Protein AF-A0A0F6SEQ4-F1 (afdb_monomer_lite)

Structure (mmCIF, N/CA/C/O backbone):
data_AF-A0A0F6SEQ4-F1
#
_entry.id   AF-A0A0F6SEQ4-F1
#
loop_
_atom_site.group_PDB
_atom_site.id
_atom_site.type_symbol
_atom_site.label_atom_id
_atom_site.label_alt_id
_atom_site.label_comp_id
_atom_site.label_asym_id
_atom_site.label_entity_id
_atom_site.label_seq_id
_atom_site.pdbx_PDB_ins_code
_atom_site.Cartn_x
_atom_site.Cartn_y
_atom_site.Cartn_z
_atom_site.occupancy
_atom_site.B_iso_or_equiv
_atom_site.auth_seq_id
_atom_site.auth_comp_id
_atom_site.auth_asym_id
_atom_site.auth_atom_id
_atom_site.pdbx_PDB_model_num
ATOM 1 N N . MET A 1 1 ? -6.241 -11.658 9.297 1.00 74.38 1 MET A N 1
ATOM 2 C CA . MET A 1 1 ? -5.034 -10.873 8.954 1.00 74.38 1 MET A CA 1
ATOM 3 C C . MET A 1 1 ? -4.855 -9.812 10.017 1.00 74.38 1 MET A C 1
ATOM 5 O O . MET A 1 1 ? -5.855 -9.203 10.380 1.00 74.38 1 MET A O 1
ATOM 9 N N . SER A 1 2 ? -3.646 -9.646 10.553 1.00 95.12 2 SER A N 1
ATOM 10 C CA . SER A 1 2 ? -3.362 -8.580 11.524 1.00 95.12 2 SER A CA 1
ATOM 11 C C . SER A 1 2 ? -3.125 -7.239 10.823 1.00 95.12 2 SER A C 1
ATOM 13 O O . SER A 1 2 ? -2.807 -7.218 9.634 1.00 95.12 2 SER A O 1
ATOM 15 N N . GLU A 1 3 ? -3.229 -6.124 11.553 1.00 94.12 3 GLU A N 1
ATOM 16 C CA . GLU A 1 3 ? -2.869 -4.791 11.040 1.00 94.12 3 GLU A CA 1
ATOM 17 C C . GLU A 1 3 ? -1.439 -4.764 10.480 1.00 94.12 3 GLU A C 1
ATOM 19 O O . GLU A 1 3 ? -1.201 -4.249 9.389 1.00 94.12 3 GLU A O 1
ATOM 24 N N . LYS A 1 4 ? -0.499 -5.417 11.174 1.00 96.12 4 LYS A N 1
ATOM 25 C CA . LYS A 1 4 ? 0.886 -5.571 10.718 1.00 96.12 4 LYS A CA 1
ATOM 26 C C . LYS A 1 4 ? 0.951 -6.222 9.335 1.00 96.12 4 LYS A C 1
ATOM 28 O O . LYS A 1 4 ? 1.608 -5.688 8.452 1.00 96.12 4 LYS A O 1
ATOM 33 N N . ASP A 1 5 ? 0.235 -7.327 9.124 1.00 96.06 5 ASP A N 1
ATOM 34 C CA . ASP A 1 5 ? 0.255 -8.040 7.837 1.00 96.06 5 ASP A CA 1
ATOM 35 C C . ASP A 1 5 ? -0.372 -7.200 6.710 1.00 96.06 5 ASP A C 1
ATOM 37 O O . ASP A 1 5 ? 0.077 -7.251 5.563 1.00 96.06 5 ASP A O 1
ATOM 41 N N . LEU A 1 6 ? -1.394 -6.393 7.031 1.00 96.31 6 LEU A N 1
ATOM 42 C CA . LEU A 1 6 ? -1.985 -5.438 6.090 1.00 96.31 6 LEU A CA 1
ATOM 43 C C . LEU A 1 6 ? -0.956 -4.383 5.670 1.00 96.3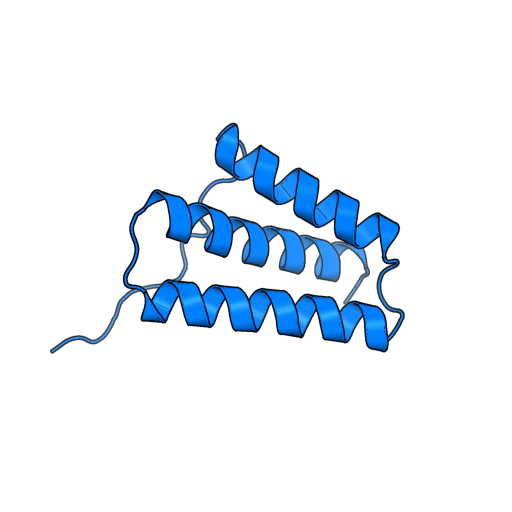1 6 LEU A C 1
ATOM 45 O O . LEU A 1 6 ? -0.804 -4.121 4.476 1.00 96.31 6 LEU A O 1
ATOM 49 N N . LEU A 1 7 ? -0.230 -3.817 6.637 1.00 96.75 7 LEU A N 1
ATOM 50 C CA . LEU A 1 7 ? 0.811 -2.815 6.407 1.00 96.75 7 LEU A CA 1
ATOM 51 C C . LEU A 1 7 ? 2.023 -3.390 5.669 1.00 96.75 7 LEU A C 1
ATOM 53 O O . LEU A 1 7 ? 2.554 -2.733 4.778 1.00 96.75 7 LEU A O 1
ATOM 57 N N . ASP A 1 8 ? 2.428 -4.623 5.967 1.00 95.69 8 ASP A N 1
ATOM 58 C CA . ASP A 1 8 ? 3.500 -5.317 5.245 1.00 95.69 8 ASP A CA 1
ATOM 59 C C . ASP A 1 8 ? 3.131 -5.489 3.765 1.00 95.69 8 ASP A C 1
ATOM 61 O O . ASP A 1 8 ? 3.956 -5.270 2.873 1.00 95.69 8 ASP A O 1
ATOM 65 N N . ARG A 1 9 ? 1.853 -5.772 3.478 1.00 95.31 9 ARG A N 1
ATOM 66 C CA . ARG A 1 9 ? 1.351 -5.823 2.102 1.00 95.31 9 ARG A CA 1
ATOM 67 C C . ARG A 1 9 ? 1.359 -4.453 1.420 1.00 95.31 9 ARG A C 1
ATOM 69 O O . ARG A 1 9 ? 1.729 -4.382 0.249 1.00 95.31 9 ARG A O 1
ATOM 76 N N . VAL A 1 10 ? 0.996 -3.379 2.129 1.00 95.88 10 VAL A N 1
ATOM 77 C CA . VAL A 1 10 ? 1.112 -2.000 1.610 1.00 95.88 10 VAL A CA 1
ATOM 78 C C . VAL A 1 10 ? 2.563 -1.693 1.247 1.00 95.88 10 VAL A C 1
ATOM 80 O O . VAL A 1 10 ? 2.821 -1.240 0.134 1.00 95.88 10 VAL A O 1
ATOM 83 N N . ARG A 1 11 ? 3.513 -1.984 2.146 1.00 95.50 11 ARG A N 1
ATOM 84 C CA . ARG A 1 11 ? 4.944 -1.734 1.915 1.00 95.50 11 ARG A CA 1
ATOM 85 C C . ARG A 1 11 ? 5.446 -2.446 0.663 1.00 95.50 11 ARG A C 1
ATOM 87 O O . ARG A 1 11 ? 6.102 -1.813 -0.158 1.00 95.50 11 ARG A O 1
ATOM 94 N N . ALA A 1 12 ? 5.081 -3.715 0.478 1.00 93.56 12 ALA A N 1
ATOM 95 C CA . ALA A 1 12 ? 5.459 -4.481 -0.708 1.00 93.56 12 ALA A CA 1
ATOM 96 C C . ALA A 1 12 ? 4.907 -3.863 -2.008 1.00 93.56 12 ALA A C 1
ATOM 98 O O . ALA A 1 12 ? 5.659 -3.646 -2.955 1.00 93.56 12 ALA A O 1
ATOM 99 N N . LEU A 1 13 ? 3.617 -3.508 -2.040 1.00 93.38 13 LEU A N 1
ATOM 100 C CA . LEU A 1 13 ? 2.987 -2.900 -3.221 1.00 93.38 13 LEU A CA 1
ATOM 101 C C . LEU A 1 13 ? 3.600 -1.536 -3.567 1.00 93.38 13 LEU A C 1
ATOM 103 O O . LEU A 1 13 ? 3.882 -1.252 -4.731 1.00 93.38 13 LEU A O 1
ATOM 107 N N . VAL A 1 14 ? 3.833 -0.695 -2.557 1.00 94.38 14 VAL A N 1
ATOM 108 C CA . VAL A 1 14 ? 4.469 0.619 -2.729 1.00 94.38 14 VAL A CA 1
ATOM 109 C C . VAL A 1 14 ? 5.910 0.465 -3.203 1.00 94.38 14 VAL A C 1
ATOM 111 O O . VAL A 1 14 ? 6.345 1.223 -4.074 1.00 94.38 14 VAL A O 1
ATOM 114 N N . ALA A 1 15 ? 6.642 -0.514 -2.671 1.00 91.44 15 ALA A N 1
ATOM 115 C CA . ALA A 1 15 ? 8.000 -0.797 -3.102 1.00 91.44 15 ALA A CA 1
ATOM 116 C C . ALA A 1 15 ? 8.035 -1.203 -4.582 1.00 91.44 15 ALA A C 1
ATOM 118 O O . ALA A 1 15 ? 8.815 -0.640 -5.345 1.00 91.44 15 ALA A O 1
ATOM 119 N N . ASP A 1 16 ? 7.137 -2.087 -5.018 1.00 88.62 16 ASP A N 1
ATOM 120 C CA . ASP A 1 16 ? 7.057 -2.537 -6.413 1.00 88.62 16 ASP A CA 1
ATOM 121 C C . ASP A 1 16 ? 6.713 -1.403 -7.384 1.00 88.62 16 ASP A C 1
ATOM 123 O O . ASP A 1 16 ? 7.345 -1.271 -8.434 1.00 88.62 16 ASP A O 1
ATOM 127 N N . VAL A 1 17 ? 5.759 -0.542 -7.020 1.00 89.25 17 VAL A N 1
ATOM 128 C CA . VAL A 1 17 ? 5.426 0.669 -7.790 1.00 89.25 17 VAL A CA 1
ATOM 129 C C . VAL A 1 17 ? 6.627 1.611 -7.878 1.00 89.25 17 VAL A C 1
ATOM 131 O O . VAL A 1 17 ? 6.949 2.122 -8.953 1.00 89.25 17 VAL A O 1
ATOM 134 N N . THR A 1 18 ? 7.301 1.833 -6.750 1.00 89.06 18 THR A N 1
ATOM 135 C CA . THR A 1 18 ? 8.460 2.729 -6.663 1.00 89.06 18 THR A CA 1
ATOM 136 C C . THR A 1 18 ? 9.606 2.211 -7.529 1.00 89.06 18 THR A C 1
ATOM 138 O O . THR A 1 18 ? 10.177 2.972 -8.306 1.00 89.06 18 THR A O 1
ATOM 141 N N . ARG A 1 19 ? 9.888 0.908 -7.479 1.00 85.75 19 ARG A N 1
ATOM 142 C CA . ARG A 1 19 ? 10.942 0.256 -8.265 1.00 85.75 19 ARG A CA 1
ATOM 143 C C . ARG A 1 19 ? 10.629 0.267 -9.762 1.00 85.75 19 ARG A C 1
ATOM 145 O O . ARG A 1 19 ? 11.462 0.690 -10.558 1.00 85.75 19 ARG A O 1
ATOM 152 N N . ALA A 1 20 ? 9.391 -0.058 -10.145 1.00 84.06 20 ALA A N 1
ATOM 153 C CA . ALA A 1 20 ? 8.946 -0.020 -11.540 1.00 84.06 20 ALA A CA 1
ATOM 154 C C . ALA A 1 20 ? 9.102 1.371 -12.182 1.00 84.06 20 ALA A C 1
ATOM 156 O O . ALA A 1 20 ? 9.327 1.469 -13.391 1.00 84.06 20 ALA A O 1
ATOM 157 N N . ARG A 1 21 ? 9.009 2.442 -11.381 1.00 81.06 21 ARG A N 1
ATOM 158 C CA . ARG A 1 21 ? 9.280 3.816 -11.824 1.00 81.06 21 ARG A CA 1
ATOM 159 C C . ARG A 1 21 ? 10.762 4.049 -12.138 1.00 81.06 21 ARG A C 1
ATOM 161 O O . ARG A 1 21 ? 11.052 4.743 -13.108 1.00 81.06 21 ARG A O 1
ATOM 168 N N . PHE A 1 22 ? 11.677 3.494 -11.343 1.00 80.38 22 PHE A N 1
ATOM 169 C CA . PHE A 1 22 ? 13.126 3.626 -11.553 1.00 80.38 22 PHE A CA 1
ATOM 170 C C . PHE A 1 22 ? 13.646 2.748 -12.696 1.00 80.38 22 PHE A C 1
ATOM 172 O O . PHE A 1 22 ? 14.527 3.169 -13.437 1.00 80.38 22 PHE A O 1
ATOM 179 N N . GLU A 1 23 ? 13.068 1.564 -12.888 1.00 77.94 23 GLU A N 1
ATOM 180 C CA . GLU A 1 23 ? 13.483 0.603 -13.922 1.00 77.94 23 GLU A CA 1
ATOM 181 C C . GLU A 1 23 ? 13.022 0.982 -15.344 1.00 77.94 23 GLU A C 1
ATOM 183 O O . GLU A 1 23 ? 13.296 0.256 -16.297 1.00 77.94 23 GLU A O 1
ATOM 188 N N . GLY A 1 24 ? 12.282 2.086 -15.513 1.00 66.38 24 GLY A N 1
ATOM 189 C CA . GLY A 1 24 ? 11.707 2.462 -16.811 1.00 66.38 24 GLY A CA 1
ATOM 190 C C . GLY A 1 24 ? 10.717 1.421 -17.349 1.00 66.38 24 GLY A C 1
ATOM 191 O O . GLY A 1 24 ? 10.546 1.289 -18.561 1.00 66.38 24 GLY A O 1
ATOM 192 N N . SER A 1 25 ? 10.085 0.652 -16.454 1.00 66.75 25 SER A N 1
ATOM 193 C CA . SER A 1 25 ? 9.207 -0.463 -16.808 1.00 66.75 25 SER A CA 1
ATOM 194 C C . SER A 1 25 ? 8.075 -0.021 -17.743 1.00 66.75 25 SER A C 1
ATOM 196 O O . SER A 1 25 ? 7.516 1.065 -17.595 1.00 66.75 25 SER A O 1
ATOM 198 N N . ALA A 1 26 ? 7.667 -0.917 -18.652 1.00 71.06 26 ALA A N 1
ATOM 199 C CA . ALA A 1 26 ? 6.568 -0.694 -19.589 1.00 71.06 26 ALA A CA 1
ATOM 200 C C . ALA A 1 26 ? 5.344 -0.062 -18.897 1.00 71.06 26 ALA A C 1
ATOM 202 O O . ALA A 1 26 ? 4.863 -0.571 -17.879 1.00 71.06 26 ALA A O 1
ATOM 203 N N . TYR A 1 27 ? 4.825 1.024 -19.477 1.00 70.31 27 TYR A N 1
ATOM 204 C CA . TYR A 1 27 ? 3.766 1.874 -18.912 1.00 70.31 27 TYR A CA 1
ATOM 205 C C . TYR A 1 27 ? 2.545 1.084 -18.400 1.00 70.31 27 TYR A C 1
ATOM 207 O O . TYR A 1 27 ? 2.003 1.377 -17.336 1.00 70.31 27 TYR A O 1
ATOM 215 N N . ALA A 1 28 ? 2.161 0.008 -19.095 1.00 71.62 28 ALA A N 1
ATOM 216 C CA . ALA A 1 28 ? 1.063 -0.872 -18.691 1.00 71.62 28 ALA A CA 1
ATOM 217 C C . ALA A 1 28 ? 1.326 -1.644 -17.379 1.00 71.62 28 ALA A C 1
ATOM 219 O O . ALA A 1 28 ? 0.399 -1.885 -16.605 1.00 71.62 28 ALA A O 1
ATOM 220 N N . LYS A 1 29 ? 2.579 -2.038 -17.108 1.00 72.19 29 LYS A N 1
ATOM 221 C CA . LYS A 1 29 ? 2.972 -2.704 -15.853 1.00 72.19 29 LYS A CA 1
ATOM 222 C C . LYS A 1 29 ? 2.960 -1.710 -14.692 1.00 72.19 29 LYS A C 1
ATOM 224 O O . LYS A 1 29 ? 2.435 -2.038 -13.632 1.00 72.19 29 LYS A O 1
ATOM 229 N N . LEU A 1 30 ? 3.446 -0.491 -14.929 1.00 78.44 30 LEU A N 1
ATOM 230 C CA . LEU A 1 30 ? 3.417 0.592 -13.947 1.00 78.44 30 LEU A CA 1
ATOM 231 C C . LEU A 1 30 ? 1.975 0.991 -13.585 1.00 78.44 30 LEU A C 1
ATOM 233 O O . LEU A 1 30 ? 1.631 1.054 -12.409 1.00 78.44 30 LEU A O 1
ATOM 237 N N . SER A 1 31 ? 1.108 1.175 -14.586 1.00 78.12 31 SER A N 1
ATOM 238 C CA . SER A 1 31 ? -0.306 1.521 -14.384 1.00 78.12 31 SER A CA 1
ATOM 239 C C . SER A 1 31 ? -1.056 0.469 -13.554 1.00 78.12 31 SER A C 1
ATOM 241 O O . SER A 1 31 ? -1.765 0.821 -12.611 1.00 78.12 31 SER A O 1
ATOM 243 N N . ARG A 1 32 ? -0.845 -0.827 -13.833 1.00 77.19 32 ARG A N 1
ATOM 244 C CA . ARG A 1 32 ? -1.443 -1.911 -13.035 1.00 77.19 32 ARG A CA 1
ATOM 245 C C . ARG A 1 32 ? -0.942 -1.923 -11.593 1.00 77.19 32 ARG A C 1
ATOM 247 O O . ARG A 1 32 ? -1.755 -2.070 -10.687 1.00 77.19 32 ARG A O 1
ATOM 254 N N . ALA A 1 33 ? 0.363 -1.764 -11.377 1.00 81.44 33 ALA A N 1
ATOM 255 C CA . ALA A 1 33 ? 0.932 -1.736 -10.031 1.00 81.44 33 ALA A CA 1
ATOM 256 C C . ALA A 1 33 ? 0.352 -0.576 -9.198 1.00 81.44 33 ALA A C 1
ATOM 258 O O . ALA A 1 33 ? -0.053 -0.793 -8.057 1.00 81.44 33 ALA A O 1
ATOM 259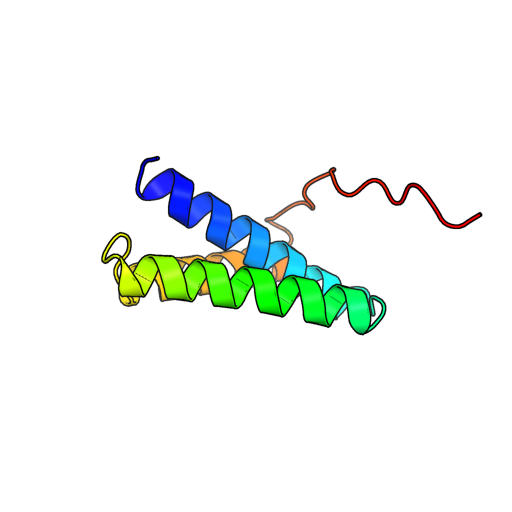 N N . HIS A 1 34 ? 0.221 0.615 -9.797 1.00 84.06 34 HIS A N 1
ATOM 260 C CA . HIS A 1 34 ? -0.436 1.764 -9.167 1.00 84.06 34 HIS A CA 1
ATOM 261 C C . HIS A 1 34 ? -1.892 1.467 -8.798 1.00 84.06 34 HIS A C 1
ATOM 263 O O . HIS A 1 34 ? -2.272 1.639 -7.645 1.00 84.06 34 HIS A O 1
ATOM 269 N N . GLY A 1 35 ? -2.688 0.955 -9.743 1.00 88.88 35 GLY A N 1
ATOM 270 C CA . GLY A 1 35 ? -4.101 0.660 -9.496 1.00 88.88 35 GLY A CA 1
ATOM 271 C C . GLY A 1 35 ? -4.320 -0.341 -8.356 1.00 88.88 35 GLY A C 1
ATOM 272 O O . GLY A 1 35 ? -5.202 -0.140 -7.522 1.00 88.88 35 GLY A O 1
ATOM 273 N N . TYR A 1 36 ? -3.493 -1.388 -8.273 1.00 87.31 36 TYR A N 1
ATOM 274 C CA . TYR A 1 36 ? -3.565 -2.352 -7.171 1.00 87.31 36 TYR A CA 1
ATOM 275 C C . TYR A 1 36 ? -3.156 -1.745 -5.826 1.00 87.31 36 TYR A C 1
ATOM 277 O O . TYR A 1 36 ? -3.838 -1.988 -4.830 1.00 87.31 36 TYR A O 1
ATOM 285 N N . ALA A 1 37 ? -2.072 -0.964 -5.782 1.00 92.31 37 ALA A N 1
ATOM 286 C CA . ALA A 1 37 ? -1.631 -0.302 -4.556 1.00 92.31 37 ALA A CA 1
ATOM 287 C C . ALA A 1 37 ? -2.703 0.667 -4.033 1.00 92.31 37 ALA A C 1
ATOM 289 O O . ALA A 1 37 ? -3.093 0.584 -2.867 1.00 92.31 37 ALA A O 1
ATOM 290 N N . ASP A 1 38 ? -3.234 1.522 -4.908 1.00 93.75 38 ASP A N 1
ATOM 291 C CA . ASP A 1 38 ? -4.227 2.536 -4.555 1.00 93.75 38 ASP A CA 1
ATOM 292 C C . ASP A 1 38 ? -5.552 1.904 -4.114 1.00 93.75 38 ASP A C 1
ATOM 294 O O . ASP A 1 38 ? -6.111 2.291 -3.086 1.00 93.75 38 ASP A O 1
ATOM 298 N N . GLY A 1 39 ? -6.029 0.887 -4.838 1.00 96.25 39 GLY A N 1
ATOM 299 C CA . GLY A 1 39 ? -7.251 0.163 -4.487 1.00 96.25 39 GLY A CA 1
ATOM 300 C C . GLY A 1 39 ? -7.143 -0.558 -3.143 1.00 96.25 39 GLY A C 1
ATOM 301 O O . GLY A 1 39 ? -8.068 -0.497 -2.334 1.00 96.25 39 GLY A O 1
ATOM 302 N N . TYR A 1 40 ? -5.997 -1.189 -2.869 1.00 96.50 40 TYR A N 1
ATOM 303 C CA . TYR A 1 40 ? -5.758 -1.856 -1.591 1.00 96.50 40 TYR A CA 1
ATOM 304 C C . TYR A 1 40 ? -5.740 -0.850 -0.437 1.00 96.50 40 TYR A C 1
ATOM 306 O O . TYR A 1 40 ? -6.500 -1.001 0.515 1.00 96.50 40 TYR A O 1
ATOM 314 N N . MET A 1 41 ? -4.951 0.223 -0.550 1.00 97.44 41 MET A N 1
ATOM 315 C CA . MET A 1 41 ? -4.893 1.298 0.449 1.00 97.44 41 MET A CA 1
ATOM 316 C C . MET A 1 41 ? -6.266 1.925 0.709 1.00 97.44 41 MET A C 1
ATOM 318 O O . MET A 1 41 ? -6.628 2.162 1.862 1.00 97.44 41 MET A O 1
ATOM 322 N N . ARG A 1 42 ? -7.052 2.151 -0.350 1.00 97.75 42 ARG A N 1
ATOM 323 C CA . ARG A 1 42 ? -8.414 2.671 -0.232 1.00 97.75 42 ARG A CA 1
ATOM 324 C C . ARG A 1 42 ? -9.320 1.723 0.552 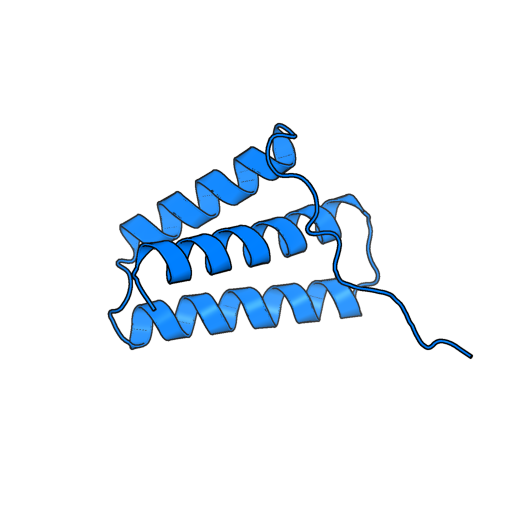1.00 97.75 42 ARG A C 1
ATOM 326 O O . ARG A 1 42 ? -9.985 2.170 1.480 1.00 97.75 42 ARG A O 1
ATOM 333 N N . ALA A 1 43 ? -9.294 0.431 0.230 1.00 97.88 43 ALA A N 1
ATOM 334 C CA . ALA A 1 43 ? -10.091 -0.575 0.926 1.00 97.88 43 ALA A CA 1
ATOM 335 C C . ALA A 1 43 ? -9.743 -0.672 2.423 1.00 97.88 43 ALA A C 1
ATOM 337 O O . ALA A 1 43 ? -10.641 -0.845 3.242 1.00 97.88 43 ALA A O 1
ATOM 338 N N . LEU A 1 44 ? -8.465 -0.513 2.797 1.00 97.69 44 LEU A N 1
ATOM 339 C CA . LEU A 1 44 ? -8.052 -0.502 4.208 1.00 97.69 44 LEU A CA 1
ATOM 340 C C . LEU A 1 44 ? -8.641 0.681 4.983 1.00 97.69 44 LEU A C 1
ATOM 342 O O . LEU A 1 44 ? -9.076 0.503 6.121 1.00 97.69 44 LEU A O 1
ATOM 346 N N . LEU A 1 45 ? -8.657 1.866 4.366 1.00 97.94 45 LEU A N 1
ATOM 347 C CA . LEU A 1 45 ? -9.227 3.073 4.965 1.00 97.94 45 LEU A CA 1
ATOM 348 C C . LEU A 1 45 ? -10.749 2.971 5.076 1.00 97.94 45 LEU A C 1
ATOM 350 O O . LEU A 1 45 ? -11.297 3.242 6.141 1.00 97.94 45 LEU A O 1
ATOM 354 N N . ASP A 1 46 ? -11.420 2.547 4.003 1.00 98.06 46 ASP A N 1
ATOM 355 C CA . ASP A 1 46 ? -12.881 2.424 3.971 1.00 98.06 46 ASP A CA 1
ATOM 356 C C . ASP A 1 46 ? -13.382 1.370 4.979 1.00 98.06 46 ASP A C 1
ATOM 358 O O . ASP A 1 46 ? -14.435 1.544 5.588 1.00 98.06 46 ASP A O 1
ATOM 362 N N . ALA A 1 47 ? -12.610 0.301 5.204 1.00 97.06 47 ALA A N 1
ATOM 363 C CA . ALA A 1 47 ? -12.917 -0.731 6.194 1.00 97.06 47 ALA A CA 1
ATOM 364 C C . ALA A 1 47 ? -12.481 -0.376 7.631 1.00 97.06 47 ALA A C 1
ATOM 366 O O . ALA A 1 47 ? -12.727 -1.161 8.547 1.00 97.06 47 ALA A O 1
ATOM 367 N N . GLY A 1 48 ? -11.805 0.760 7.845 1.00 96.69 48 GLY A N 1
ATOM 368 C CA . GLY A 1 48 ? -11.296 1.165 9.161 1.00 96.69 48 GLY A CA 1
ATOM 369 C C . GLY A 1 48 ? -10.222 0.234 9.738 1.00 96.69 48 GLY A C 1
ATOM 370 O O . GLY A 1 48 ? -10.013 0.220 10.948 1.00 96.69 48 GLY A O 1
ATOM 371 N N . LEU A 1 49 ? -9.554 -0.559 8.893 1.00 97.38 49 LEU A N 1
ATOM 372 C CA . LEU A 1 49 ? -8.567 -1.559 9.321 1.00 97.38 49 LEU A CA 1
ATOM 373 C C . LEU A 1 49 ? -7.193 -0.956 9.628 1.00 97.38 49 LEU A C 1
ATOM 375 O O . LEU A 1 49 ? -6.385 -1.587 10.303 1.00 97.38 49 LEU A O 1
ATOM 379 N N . VAL A 1 50 ? -6.914 0.230 9.087 1.00 97.06 50 VAL A N 1
ATOM 380 C CA . VAL A 1 50 ? -5.668 0.976 9.282 1.00 97.06 50 VAL A CA 1
ATOM 381 C C . VAL A 1 50 ? -6.006 2.464 9.344 1.00 97.06 50 VAL A C 1
ATOM 383 O O . VAL A 1 50 ? -6.820 2.953 8.558 1.00 97.06 50 VAL A O 1
ATOM 386 N N . SER A 1 51 ? -5.365 3.207 10.248 1.00 97.69 51 SER A N 1
ATOM 387 C CA . SER A 1 51 ? -5.523 4.663 10.301 1.00 97.6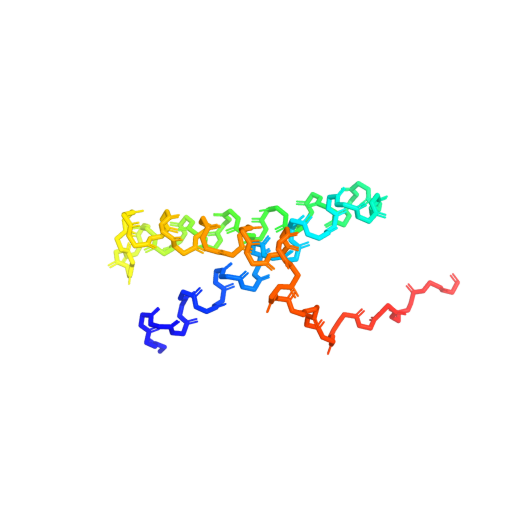9 51 SER A CA 1
ATOM 388 C C . SER A 1 51 ? -4.823 5.355 9.123 1.00 97.69 51 SER A C 1
ATOM 390 O O . SER A 1 51 ? -3.818 4.877 8.590 1.00 97.69 51 SER A O 1
ATOM 392 N N . ARG A 1 52 ? -5.304 6.542 8.739 1.00 97.38 52 ARG A N 1
ATOM 393 C CA . ARG A 1 52 ? -4.649 7.350 7.697 1.00 97.38 52 ARG A CA 1
ATOM 394 C C . ARG A 1 52 ? -3.196 7.687 8.045 1.00 97.38 52 ARG A C 1
ATOM 396 O O . ARG A 1 52 ? -2.350 7.688 7.156 1.00 97.38 52 ARG A O 1
ATOM 403 N N . GLU A 1 53 ? -2.917 7.980 9.311 1.00 97.94 53 GLU A N 1
ATOM 404 C CA . GLU A 1 53 ? -1.576 8.321 9.792 1.00 97.94 53 GLU A CA 1
ATOM 405 C C . GLU A 1 53 ? -0.621 7.130 9.668 1.00 97.94 53 GLU A C 1
ATOM 407 O O . GLU A 1 53 ? 0.428 7.245 9.030 1.00 97.94 53 GLU A O 1
ATOM 412 N N . THR A 1 54 ? -1.035 5.961 10.168 1.00 97.38 54 THR A N 1
ATOM 413 C CA . THR A 1 54 ? -0.270 4.710 10.064 1.00 97.38 54 THR A CA 1
ATOM 414 C C . THR A 1 54 ? 0.024 4.368 8.604 1.00 97.38 54 THR A C 1
ATOM 416 O O . THR A 1 54 ? 1.144 3.988 8.254 1.00 97.38 54 THR A O 1
ATOM 419 N N . LEU A 1 55 ? -0.969 4.547 7.730 1.00 97.50 55 LEU A N 1
ATOM 420 C CA . LEU A 1 55 ? -0.830 4.266 6.309 1.00 97.50 55 LEU A CA 1
ATOM 421 C C . LEU A 1 55 ? 0.172 5.208 5.629 1.00 97.50 55 LEU A C 1
ATOM 423 O O . LEU A 1 55 ? 1.027 4.749 4.876 1.00 97.50 55 LEU A O 1
ATOM 427 N N . ILE A 1 56 ? 0.109 6.512 5.920 1.00 97.75 56 ILE A N 1
ATOM 428 C CA . ILE A 1 56 ? 1.069 7.498 5.399 1.00 97.75 56 ILE A CA 1
ATOM 429 C C . ILE A 1 56 ? 2.487 7.166 5.856 1.00 97.75 56 ILE A C 1
ATOM 431 O O . ILE A 1 56 ? 3.408 7.214 5.037 1.00 97.75 56 ILE A O 1
ATOM 435 N N . SER A 1 57 ? 2.659 6.800 7.130 1.00 97.50 57 SER A N 1
ATOM 436 C CA . SER A 1 57 ? 3.961 6.394 7.661 1.00 97.50 57 SER A CA 1
ATOM 437 C C . SER A 1 57 ? 4.511 5.194 6.892 1.00 97.50 57 SER A C 1
ATOM 439 O O . SER A 1 57 ? 5.607 5.272 6.343 1.00 97.50 57 SER A O 1
ATOM 441 N N . ALA A 1 58 ? 3.714 4.131 6.746 1.00 96.56 58 ALA A N 1
ATOM 442 C CA . ALA A 1 58 ? 4.129 2.914 6.052 1.00 96.56 58 ALA A CA 1
ATOM 443 C C . ALA A 1 58 ? 4.466 3.145 4.568 1.00 96.56 58 ALA A C 1
ATOM 445 O O . ALA A 1 58 ? 5.437 2.582 4.062 1.00 96.56 58 ALA A O 1
ATOM 446 N N . VAL A 1 59 ? 3.702 3.991 3.868 1.00 96.25 59 VAL A N 1
ATOM 447 C CA . VAL A 1 59 ? 3.995 4.385 2.479 1.00 96.25 59 VAL A CA 1
ATOM 448 C C . VAL A 1 59 ? 5.310 5.165 2.401 1.00 96.25 59 VAL A C 1
ATOM 450 O O . VAL A 1 59 ? 6.118 4.932 1.500 1.00 96.25 59 VAL A O 1
ATOM 453 N N . GLY A 1 60 ? 5.536 6.092 3.335 1.00 95.88 60 GLY A N 1
ATOM 454 C CA . GLY A 1 60 ? 6.772 6.866 3.423 1.00 95.88 60 GLY A CA 1
ATOM 455 C C . GLY A 1 60 ? 7.994 5.982 3.669 1.00 95.88 60 GLY A C 1
ATOM 456 O O . GLY A 1 60 ? 8.982 6.108 2.945 1.00 95.88 60 GLY A O 1
ATOM 457 N N . ASP A 1 61 ? 7.896 5.067 4.634 1.00 95.00 61 ASP A N 1
ATOM 458 C CA . ASP A 1 61 ? 8.941 4.093 4.967 1.00 95.00 61 ASP A CA 1
ATOM 459 C C . ASP A 1 61 ? 9.279 3.211 3.765 1.00 95.00 61 ASP A C 1
ATOM 461 O O . ASP A 1 61 ? 10.446 3.060 3.418 1.00 95.00 61 ASP A O 1
ATOM 465 N N . ALA A 1 62 ? 8.265 2.691 3.069 1.00 94.62 62 ALA A N 1
ATOM 466 C CA . ALA A 1 62 ? 8.478 1.841 1.902 1.00 94.62 62 ALA A CA 1
ATOM 467 C C . ALA A 1 62 ? 9.187 2.574 0.755 1.00 94.62 62 ALA A C 1
ATOM 469 O O . ALA A 1 62 ? 10.083 2.025 0.117 1.00 94.62 62 ALA A O 1
ATOM 470 N N . ARG A 1 63 ? 8.811 3.830 0.486 1.00 93.12 63 ARG A N 1
ATOM 471 C CA . ARG A 1 63 ? 9.465 4.631 -0.560 1.00 93.12 63 ARG A CA 1
ATOM 472 C C . ARG A 1 63 ? 10.919 4.932 -0.215 1.00 93.12 63 ARG A C 1
ATOM 474 O O . ARG A 1 63 ? 11.762 4.805 -1.097 1.00 93.12 63 ARG A O 1
ATOM 481 N N . ARG A 1 64 ? 11.200 5.316 1.037 1.00 93.69 64 ARG A N 1
ATOM 482 C CA . ARG A 1 64 ? 12.573 5.529 1.522 1.00 93.69 64 ARG A CA 1
ATOM 483 C C . ARG A 1 64 ? 13.390 4.251 1.418 1.00 93.69 64 ARG A C 1
ATOM 485 O O . ARG A 1 64 ? 14.413 4.266 0.757 1.00 93.69 64 ARG A O 1
ATOM 492 N N . GLY A 1 65 ? 12.864 3.131 1.908 1.00 92.06 65 GLY A N 1
ATOM 493 C CA . GLY A 1 65 ? 13.556 1.845 1.856 1.00 92.06 65 GLY A CA 1
ATOM 494 C C . GLY A 1 65 ? 13.933 1.395 0.440 1.00 92.06 65 GLY A C 1
ATOM 495 O O . GLY A 1 65 ? 14.977 0.782 0.260 1.00 92.06 65 GLY A O 1
ATOM 496 N N . VAL A 1 66 ? 13.150 1.727 -0.595 1.00 89.75 66 VAL A N 1
ATOM 497 C CA . VAL A 1 66 ? 13.564 1.463 -1.989 1.00 89.75 66 VAL A CA 1
ATOM 498 C C . VAL A 1 66 ? 14.656 2.423 -2.463 1.00 89.75 66 VAL A C 1
ATOM 500 O O . VAL A 1 66 ? 15.573 1.994 -3.156 1.00 89.75 66 VAL A O 1
ATOM 503 N N . VAL A 1 67 ? 14.559 3.710 -2.125 1.00 87.06 67 VAL A N 1
ATOM 504 C CA . VAL A 1 67 ? 15.543 4.730 -2.530 1.00 87.06 67 VAL A CA 1
ATOM 505 C C . VAL A 1 67 ? 16.893 4.512 -1.844 1.00 87.06 67 VAL A C 1
ATOM 507 O O . VAL A 1 67 ? 17.928 4.652 -2.489 1.00 87.06 67 VAL A O 1
ATOM 510 N N . ASP A 1 68 ? 16.867 4.127 -0.572 1.00 88.81 68 ASP A N 1
ATOM 511 C CA . ASP A 1 68 ? 18.046 3.904 0.265 1.00 88.81 68 ASP A CA 1
ATOM 512 C C . ASP A 1 68 ? 18.652 2.498 0.057 1.00 88.81 68 ASP A C 1
ATOM 514 O O . ASP A 1 68 ? 19.750 2.220 0.532 1.00 88.81 68 ASP A O 1
ATOM 518 N N . GLY A 1 69 ? 17.963 1.614 -0.683 1.00 78.62 69 GLY A N 1
ATOM 519 C CA . GLY A 1 69 ? 18.419 0.254 -1.002 1.00 78.62 69 GLY A CA 1
ATOM 520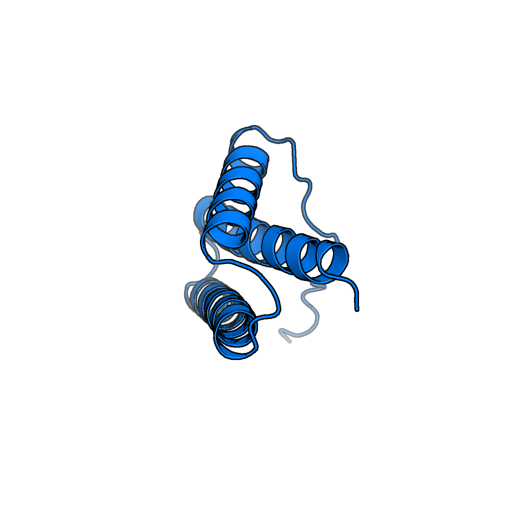 C C . GLY A 1 69 ? 18.171 -0.796 0.092 1.00 78.62 69 GLY A C 1
ATOM 521 O O . GLY A 1 69 ? 18.732 -1.880 0.028 1.00 78.62 69 GLY A O 1
ATOM 522 N N . GLU A 1 70 ? 17.337 -0.499 1.088 1.00 74.25 70 GLU A N 1
ATOM 523 C CA . GLU A 1 70 ? 17.030 -1.370 2.235 1.00 74.25 70 GLU A CA 1
ATOM 524 C C . GLU A 1 70 ? 15.883 -2.370 1.959 1.00 74.25 70 GLU A C 1
ATOM 526 O O . GLU A 1 70 ? 15.720 -3.361 2.671 1.00 74.25 70 GLU A O 1
ATOM 531 N N . LEU A 1 71 ? 15.085 -2.145 0.905 1.00 65.81 71 LEU A N 1
ATOM 532 C CA . LEU A 1 71 ? 13.991 -3.033 0.492 1.00 65.81 71 LEU A CA 1
ATOM 533 C C . LEU A 1 71 ? 14.293 -3.766 -0.823 1.00 65.81 71 LEU A C 1
ATOM 535 O O . LEU A 1 71 ? 13.989 -3.279 -1.922 1.00 65.81 71 LEU A O 1
ATOM 539 N N . GLU A 1 72 ? 14.800 -4.992 -0.685 1.00 61.78 72 GLU A N 1
ATOM 540 C CA . GLU A 1 72 ? 15.048 -5.922 -1.791 1.00 61.78 72 GLU A CA 1
ATOM 541 C C . GLU A 1 72 ? 13.771 -6.230 -2.605 1.00 61.78 72 GLU A C 1
ATOM 543 O O . GLU A 1 72 ? 12.653 -6.242 -2.069 1.00 61.78 72 GLU A O 1
ATOM 548 N N . PRO A 1 73 ? 13.893 -6.476 -3.923 1.00 57.56 73 PRO A N 1
ATOM 549 C CA . PRO A 1 73 ? 12.767 -6.876 -4.752 1.00 57.56 73 PRO A CA 1
ATOM 550 C C . PRO A 1 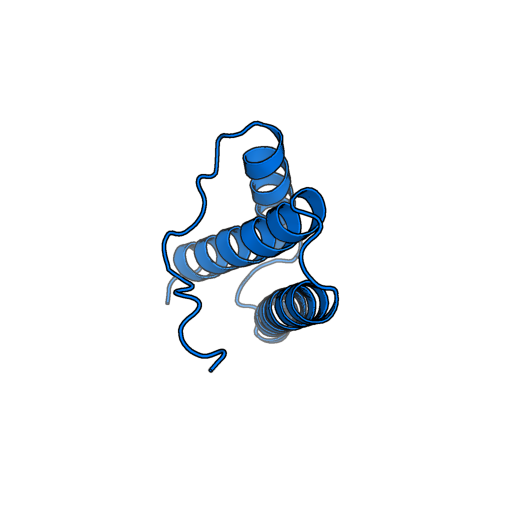73 ? 12.190 -8.214 -4.289 1.00 57.56 73 PRO A C 1
ATOM 552 O O . PRO A 1 73 ? 12.904 -9.198 -4.087 1.00 57.56 73 PRO A O 1
ATOM 555 N N . VAL A 1 74 ? 10.860 -8.278 -4.186 1.00 58.78 74 VAL A N 1
ATOM 556 C CA . VAL A 1 74 ? 10.170 -9.553 -3.993 1.00 58.78 74 VAL A CA 1
ATOM 557 C C . VAL A 1 74 ? 10.401 -10.420 -5.232 1.00 58.78 74 VAL A C 1
ATOM 559 O O . VAL A 1 74 ? 9.855 -10.186 -6.311 1.00 58.78 74 VAL A O 1
ATOM 562 N N . SER A 1 75 ? 11.263 -11.427 -5.090 1.00 46.47 75 SER A N 1
ATOM 563 C CA . SER A 1 75 ? 11.550 -12.417 -6.129 1.00 46.47 75 SER A CA 1
ATOM 564 C C . SER A 1 75 ? 10.299 -13.264 -6.378 1.00 46.47 75 SER A C 1
ATOM 566 O O . SER A 1 75 ? 10.095 -14.283 -5.725 1.00 46.47 75 SER A O 1
ATOM 568 N N . GLY A 1 76 ? 9.404 -12.815 -7.266 1.00 47.16 76 GLY A N 1
ATOM 569 C CA . GLY A 1 76 ? 8.107 -13.485 -7.406 1.00 47.16 76 GLY A CA 1
ATOM 570 C C . GLY A 1 76 ? 7.227 -13.159 -8.610 1.00 47.16 76 GLY A C 1
ATOM 571 O O . GLY A 1 76 ? 6.196 -13.807 -8.758 1.00 47.16 76 GLY A O 1
ATOM 572 N N . VAL A 1 77 ? 7.589 -12.242 -9.513 1.00 46.72 77 VAL A N 1
ATOM 573 C CA . VAL A 1 77 ? 6.832 -12.068 -10.770 1.00 46.72 77 VAL A CA 1
ATOM 574 C C . VAL A 1 77 ? 7.635 -12.658 -11.920 1.00 46.72 77 VAL A C 1
ATOM 576 O O . VAL A 1 77 ? 8.288 -11.959 -12.689 1.00 46.72 77 VAL A O 1
ATOM 579 N N . SER A 1 78 ? 7.592 -13.990 -12.001 1.00 42.12 78 SER A N 1
ATOM 580 C CA . SER A 1 78 ? 8.046 -14.754 -13.161 1.00 42.12 78 SER A CA 1
ATOM 581 C C . SER A 1 78 ? 7.271 -14.279 -14.390 1.00 42.12 78 SER A C 1
ATOM 583 O O . SER A 1 78 ? 6.087 -14.574 -14.554 1.00 42.12 78 SER A O 1
ATOM 585 N N . SER A 1 79 ? 7.948 -13.526 -15.251 1.00 43.25 79 SER A N 1
ATOM 586 C CA . SER A 1 79 ? 7.537 -13.250 -16.622 1.00 43.25 79 SER A CA 1
ATOM 587 C C . SER A 1 79 ? 7.560 -14.556 -17.418 1.00 43.25 79 SER A C 1
ATOM 589 O O . SER A 1 79 ? 8.496 -14.828 -18.167 1.00 43.25 79 SER A O 1
ATOM 591 N N . ARG A 1 80 ? 6.547 -15.403 -17.229 1.00 50.78 80 ARG A N 1
ATOM 592 C CA . ARG A 1 80 ? 6.226 -16.463 -18.181 1.00 50.78 80 ARG A CA 1
ATOM 593 C C . ARG A 1 80 ? 5.097 -15.976 -19.073 1.00 50.78 80 ARG A C 1
ATOM 595 O O . ARG A 1 80 ? 4.066 -15.526 -18.578 1.00 50.78 80 ARG A O 1
ATOM 602 N N . THR A 1 81 ? 5.311 -16.167 -20.372 1.00 47.62 81 THR A N 1
ATOM 603 C CA . THR A 1 81 ? 4.405 -15.939 -21.512 1.00 47.62 81 THR A CA 1
ATOM 604 C C . THR A 1 81 ? 4.575 -14.592 -22.220 1.00 47.62 81 THR A C 1
ATOM 606 O O . THR A 1 81 ? 3.788 -13.667 -22.056 1.00 47.62 81 THR A O 1
ATOM 609 N N . ALA A 1 82 ? 5.589 -14.530 -23.079 1.00 39.50 82 ALA A N 1
ATOM 610 C CA . ALA A 1 82 ? 5.440 -13.944 -24.406 1.00 39.50 82 ALA A CA 1
ATOM 611 C C . ALA A 1 82 ? 6.100 -14.937 -25.375 1.00 39.50 82 ALA A C 1
ATOM 613 O O . ALA A 1 82 ? 7.325 -15.048 -25.409 1.00 39.50 82 ALA A O 1
ATOM 614 N N . ALA A 1 83 ? 5.255 -15.760 -25.997 1.00 40.75 83 ALA A N 1
ATOM 615 C CA . ALA A 1 83 ? 5.581 -16.556 -27.174 1.00 40.75 83 ALA A CA 1
ATOM 616 C C . ALA A 1 83 ? 5.392 -15.688 -28.423 1.00 40.75 83 ALA A C 1
ATOM 618 O O . ALA A 1 83 ? 4.568 -14.744 -28.337 1.00 40.75 83 ALA A O 1
#

Sequence (83 aa):
MSEKDLLDRVRALVADVTRARFEGSAYAKLSRAHGYADGYMRALLDAGLVSRETLISAVGDARRGVVDGELEPVSGVSSRTAA

pLDDT: mean 83.55, std 17.02, range [39.5, 98.06]

Organism: NCBI:txid927083

Radius of gyration: 13.46 Å; chains: 1; bounding box: 31×25×39 Å

Foldseek 3Di:
DALVVLLVVLLLLLLVLLVCVVVVHDPVVNVVSVVVSVVSLVVCVVVVRDDPVRSVVSSVVSNVCNVVVNDDHDPDPPPDDDD

Secondary structure (DSSP, 8-state):
--HHHHHHHHHHHHHHHHHHHHTT--HHHHHHHHHHHHHHHHHHHHTTSS-HHHHHHHHHHHHHHHHTT-S---S--------